Protein AF-A0AAP0HN61-F1 (afdb_monomer_lite)

Sequence (74 aa):
MSAAALAQNLVYHARTKHIELDIHYVRDKVLAGQLGIHHVPTQDQLADIFTKCFPVLGFNIYGTKLVSVWYPYV

Organism: NCBI:txid461633

Structure (mmCIF, N/CA/C/O backbone):
data_AF-A0AAP0HN61-F1
#
_entry.id   AF-A0AAP0HN61-F1
#
loop_
_atom_site.group_PDB
_atom_site.id
_atom_site.type_symbol
_atom_site.label_atom_id
_atom_site.label_alt_id
_atom_site.label_comp_id
_atom_site.label_asym_id
_atom_site.label_entity_id
_atom_site.label_seq_id
_atom_site.pdbx_PDB_ins_code
_atom_site.Cartn_x
_atom_site.Cartn_y
_atom_site.Cartn_z
_atom_site.occupancy
_atom_site.B_i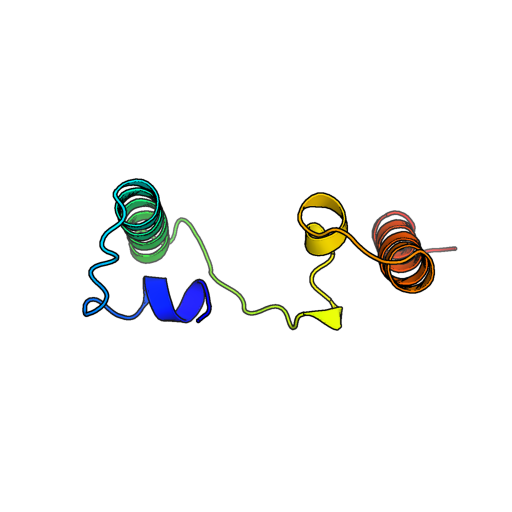so_or_equiv
_atom_site.auth_seq_id
_atom_site.auth_comp_id
_atom_site.auth_asym_id
_atom_site.auth_atom_id
_atom_site.pdbx_PDB_model_num
ATOM 1 N N . MET A 1 1 ? -0.306 -14.412 2.572 1.00 59.31 1 MET A N 1
ATOM 2 C CA . MET A 1 1 ? -1.151 -13.750 3.591 1.00 59.31 1 MET A CA 1
ATOM 3 C C . MET A 1 1 ? -1.420 -12.328 3.122 1.00 59.31 1 MET A C 1
ATOM 5 O O . MET A 1 1 ? -0.470 -11.681 2.709 1.00 59.31 1 MET A O 1
ATOM 9 N N . SER A 1 2 ? -2.676 -11.874 3.105 1.00 74.44 2 SER A N 1
ATOM 10 C CA . SER A 1 2 ? -3.063 -10.533 2.632 1.00 74.44 2 SER A CA 1
ATOM 11 C C . SER A 1 2 ? -3.447 -9.615 3.797 1.00 74.44 2 SER A C 1
ATOM 13 O O . SER A 1 2 ? -3.815 -10.095 4.871 1.00 74.44 2 SER A O 1
ATOM 15 N N . ALA A 1 3 ? -3.417 -8.296 3.578 1.00 75.12 3 ALA A N 1
ATOM 16 C CA . ALA A 1 3 ? -3.846 -7.308 4.573 1.00 75.12 3 ALA A CA 1
ATOM 17 C C . ALA A 1 3 ? -5.315 -7.501 5.005 1.00 75.12 3 ALA A C 1
ATOM 19 O O . ALA A 1 3 ? -5.640 -7.359 6.180 1.00 75.12 3 ALA A O 1
ATOM 20 N N . ALA A 1 4 ? -6.186 -7.918 4.077 1.00 78.69 4 ALA A N 1
ATOM 21 C CA . ALA A 1 4 ? -7.585 -8.240 4.366 1.00 78.69 4 ALA A CA 1
ATOM 22 C C . ALA A 1 4 ? -7.724 -9.395 5.372 1.00 78.69 4 ALA A C 1
ATOM 24 O O . ALA A 1 4 ? -8.473 -9.292 6.342 1.00 78.69 4 ALA A O 1
ATOM 25 N N . ALA A 1 5 ? -6.956 -10.472 5.180 1.00 78.12 5 ALA A N 1
ATOM 26 C CA . ALA A 1 5 ? -6.983 -11.625 6.074 1.00 78.12 5 ALA A CA 1
ATOM 27 C C . ALA A 1 5 ? -6.445 -11.288 7.477 1.00 78.12 5 ALA A C 1
ATOM 29 O O . ALA A 1 5 ? -6.951 -11.819 8.466 1.00 78.12 5 ALA A O 1
ATOM 30 N N . LEU A 1 6 ? -5.452 -10.396 7.564 1.00 74.69 6 LEU A N 1
ATOM 31 C CA . LEU A 1 6 ? -4.890 -9.910 8.829 1.00 74.69 6 LEU A CA 1
ATOM 32 C C . LEU A 1 6 ? -5.859 -9.005 9.596 1.00 74.69 6 LEU A C 1
ATOM 34 O O . LEU A 1 6 ? -6.020 -9.166 10.804 1.00 74.69 6 LEU A O 1
ATOM 38 N N . ALA A 1 7 ? -6.555 -8.101 8.905 1.00 72.06 7 ALA A N 1
ATOM 39 C CA . ALA A 1 7 ? -7.559 -7.247 9.534 1.00 72.06 7 ALA A CA 1
ATOM 40 C C . ALA A 1 7 ? -8.716 -8.073 10.134 1.00 72.06 7 ALA A C 1
ATOM 42 O O . ALA A 1 7 ? -9.206 -7.761 11.222 1.00 72.06 7 ALA A O 1
ATOM 43 N N . GLN A 1 8 ? -9.099 -9.175 9.480 1.00 72.38 8 GLN A N 1
ATOM 44 C CA . GLN A 1 8 ? -10.230 -10.018 9.885 1.00 72.38 8 GLN A CA 1
ATOM 45 C C . GLN A 1 8 ? -9.903 -11.070 10.963 1.00 72.38 8 GLN A C 1
ATOM 47 O 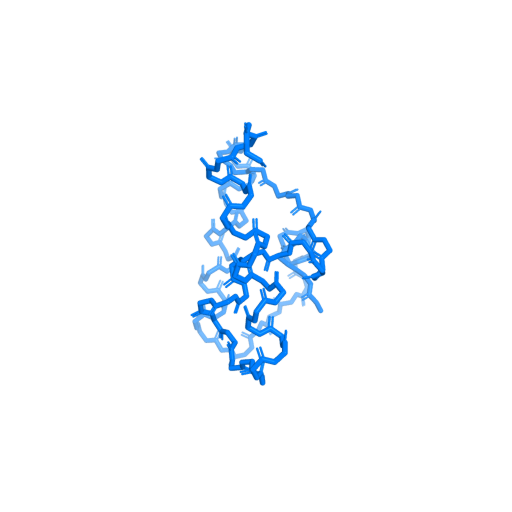O . GLN A 1 8 ? -10.781 -11.403 11.751 1.00 72.38 8 GLN A O 1
ATOM 52 N N . ASN A 1 9 ? -8.666 -11.580 11.054 1.00 66.44 9 ASN A N 1
ATOM 53 C CA . ASN A 1 9 ? -8.331 -12.691 11.963 1.00 66.44 9 ASN A CA 1
ATOM 54 C C . ASN A 1 9 ? -7.510 -12.243 13.183 1.00 66.44 9 ASN A C 1
ATOM 56 O O . ASN A 1 9 ? -6.442 -11.649 13.050 1.00 66.44 9 ASN A O 1
ATOM 60 N N . LEU A 1 10 ? -8.000 -12.534 14.392 1.00 56.19 10 LEU A N 1
ATOM 61 C CA . LEU A 1 10 ? -7.368 -12.174 15.677 1.00 56.19 10 LEU A CA 1
ATOM 62 C C . LEU A 1 10 ? -6.236 -13.127 16.102 1.00 56.19 10 LEU A C 1
ATOM 64 O O . LEU A 1 10 ? -5.486 -12.818 17.020 1.00 56.19 10 LEU A O 1
ATOM 68 N N . VAL A 1 11 ? -6.110 -14.279 15.438 1.00 59.09 11 VAL A N 1
ATOM 69 C CA . VAL A 1 11 ? -5.256 -15.398 15.883 1.00 59.09 11 VAL A CA 1
ATOM 70 C C . VAL A 1 11 ? -3.784 -15.232 15.464 1.00 59.09 11 VAL A C 1
ATOM 72 O O . VAL A 1 11 ? -2.935 -16.041 15.824 1.00 59.09 11 VAL A O 1
ATOM 75 N N . TYR A 1 12 ? -3.440 -14.174 14.724 1.00 59.88 12 TYR A N 1
ATOM 76 C CA . TYR A 1 12 ? -2.059 -13.932 14.309 1.00 59.88 12 TYR A CA 1
ATOM 77 C C . TYR A 1 12 ? -1.324 -13.013 15.289 1.00 59.88 12 TYR A C 1
ATOM 79 O O . TYR A 1 12 ? -1.428 -11.792 15.219 1.00 59.88 12 TYR A O 1
ATOM 87 N N . HIS A 1 13 ? -0.536 -13.615 16.179 1.00 61.78 13 HIS A N 1
ATOM 88 C CA . HIS A 1 13 ? 0.506 -12.923 16.940 1.00 61.78 13 HIS A CA 1
ATOM 89 C C . HIS A 1 13 ? 1.805 -12.973 16.135 1.00 61.78 13 HIS A C 1
ATOM 91 O O . HIS A 1 13 ? 2.539 -13.967 16.149 1.00 61.78 13 HIS A O 1
ATOM 97 N N . ALA A 1 14 ? 2.058 -11.931 15.345 1.00 62.16 14 ALA A N 1
ATOM 98 C CA . ALA A 1 14 ? 3.324 -11.804 14.640 1.00 62.16 14 ALA A CA 1
ATOM 99 C C . ALA A 1 14 ? 4.432 -11.550 15.671 1.00 62.16 14 ALA A C 1
ATOM 101 O O . ALA A 1 14 ? 4.416 -10.537 16.346 1.00 62.16 14 ALA A O 1
ATOM 102 N N . ARG A 1 15 ? 5.441 -12.423 15.781 1.00 66.00 15 ARG A N 1
ATOM 103 C CA . ARG A 1 15 ? 6.561 -12.269 16.741 1.00 66.00 15 ARG A CA 1
ATOM 104 C C . ARG A 1 15 ? 7.535 -11.118 16.406 1.00 66.00 15 ARG A C 1
ATOM 106 O O . ARG A 1 15 ? 8.710 -11.172 16.761 1.00 66.00 15 ARG A O 1
ATOM 113 N N . THR A 1 16 ? 7.074 -10.088 15.699 1.00 70.38 16 THR A N 1
ATOM 114 C CA . THR A 1 16 ? 7.834 -8.896 15.321 1.00 70.38 16 THR A CA 1
ATOM 115 C C . T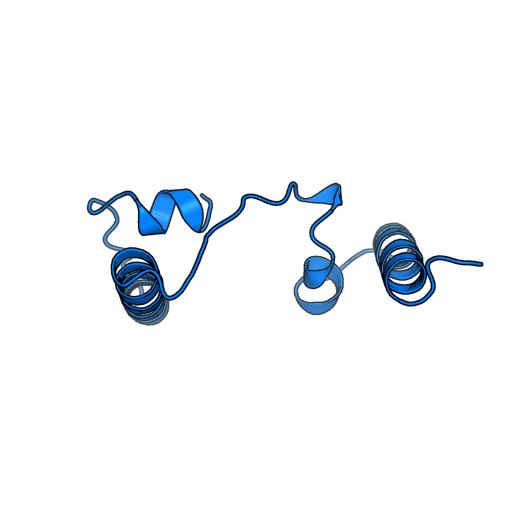HR A 1 16 ? 7.011 -7.645 15.630 1.00 70.38 16 THR A C 1
ATOM 117 O O . THR A 1 16 ? 5.960 -7.399 15.043 1.00 70.38 16 THR A O 1
ATOM 120 N N . LYS A 1 17 ? 7.534 -6.807 16.531 1.00 73.06 17 LYS A N 1
ATOM 121 C CA . LYS A 1 17 ? 6.859 -5.607 17.056 1.00 73.06 17 LYS A CA 1
ATOM 122 C C . LYS A 1 17 ? 6.326 -4.656 15.971 1.00 73.06 17 LYS A C 1
ATOM 124 O O . LYS A 1 17 ? 5.273 -4.054 16.148 1.00 73.06 17 LYS A O 1
ATOM 129 N N . HIS A 1 18 ? 7.050 -4.512 14.858 1.00 69.38 18 HIS A N 1
ATOM 130 C CA . HIS A 1 18 ? 6.642 -3.642 13.748 1.00 69.38 18 HIS A CA 1
ATOM 131 C C . HIS A 1 18 ? 5.357 -4.129 13.069 1.00 69.38 18 HIS A C 1
ATOM 133 O O . HIS A 1 18 ? 4.482 -3.330 12.767 1.00 69.38 18 HIS A O 1
ATOM 139 N N . ILE A 1 19 ? 5.211 -5.445 12.902 1.00 71.88 19 ILE A N 1
ATOM 140 C CA . ILE A 1 19 ? 4.047 -6.032 12.236 1.00 71.88 19 ILE A CA 1
ATOM 141 C C . ILE A 1 19 ? 2.823 -5.988 13.157 1.00 71.88 19 ILE A C 1
ATOM 143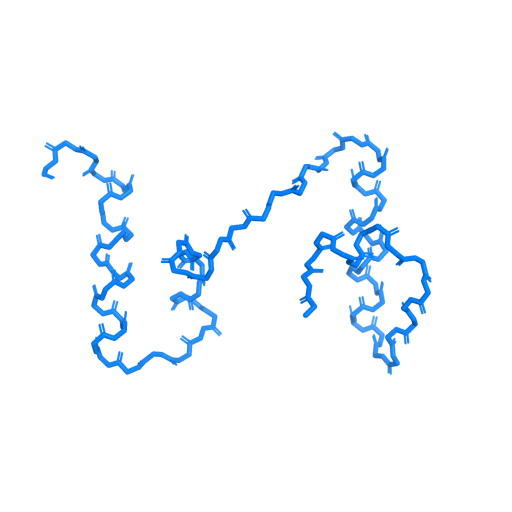 O O . ILE A 1 19 ? 1.723 -5.712 12.690 1.00 71.88 19 ILE A O 1
ATOM 147 N N . GLU A 1 20 ? 2.998 -6.217 14.462 1.00 78.00 20 GLU A N 1
ATOM 148 C CA . GLU A 1 20 ? 1.889 -6.140 15.425 1.00 78.00 20 GLU A CA 1
ATOM 149 C C . GLU A 1 20 ? 1.262 -4.744 15.456 1.00 78.00 20 GLU A C 1
ATOM 151 O O . GLU A 1 20 ? 0.041 -4.616 15.348 1.00 78.00 20 GLU A O 1
ATOM 156 N N . LEU A 1 21 ? 2.085 -3.694 15.550 1.00 81.56 21 LEU A N 1
ATOM 157 C CA . LEU A 1 21 ? 1.592 -2.321 15.660 1.00 81.56 21 LEU A CA 1
ATOM 158 C C . LEU A 1 21 ? 0.820 -1.883 14.404 1.00 81.56 21 LEU A C 1
ATOM 160 O O . LEU A 1 21 ? -0.266 -1.313 14.521 1.00 81.56 21 LEU A O 1
ATOM 164 N N . ASP A 1 22 ? 1.336 -2.214 13.219 1.00 82.06 22 ASP A N 1
ATOM 165 C CA . ASP A 1 22 ? 0.692 -1.888 11.944 1.00 82.06 22 ASP A CA 1
ATOM 166 C C . ASP A 1 22 ? -0.643 -2.633 11.767 1.00 82.06 22 ASP A C 1
ATOM 168 O O . ASP A 1 22 ? -1.630 -2.046 11.318 1.00 82.06 22 ASP A O 1
ATOM 172 N N . ILE A 1 23 ? -0.717 -3.910 12.169 1.00 82.25 23 ILE A N 1
ATOM 173 C CA . ILE A 1 23 ? -1.959 -4.699 12.109 1.00 82.25 23 ILE A CA 1
ATOM 174 C C . ILE A 1 23 ? -3.024 -4.113 13.037 1.00 82.25 23 ILE A C 1
ATOM 176 O O . ILE A 1 23 ? -4.175 -3.968 12.618 1.00 82.25 23 ILE A O 1
ATOM 180 N N . HIS A 1 24 ? -2.662 -3.784 14.281 1.00 84.06 24 HIS A N 1
ATOM 181 C CA . HIS A 1 24 ? -3.594 -3.181 15.234 1.00 84.06 24 HIS A CA 1
ATOM 182 C C . HIS A 1 24 ? -4.122 -1.843 14.716 1.00 84.06 24 HIS A C 1
ATOM 184 O O . HIS A 1 24 ? -5.333 -1.640 14.675 1.00 84.06 24 HIS A O 1
ATOM 190 N N . TYR A 1 25 ? -3.232 -0.985 14.214 1.00 85.31 25 TYR A N 1
ATOM 191 C CA . TYR A 1 25 ? -3.618 0.303 13.648 1.00 85.31 25 TYR A CA 1
ATOM 192 C C . TYR A 1 25 ? -4.586 0.161 12.465 1.00 85.31 25 TYR A C 1
ATOM 194 O O . TYR A 1 25 ? -5.647 0.787 12.447 1.00 85.31 25 TYR A O 1
ATOM 202 N N . VAL A 1 26 ? -4.252 -0.681 11.479 1.00 86.19 26 VAL A N 1
ATOM 203 C CA . VAL A 1 26 ? -5.103 -0.904 10.299 1.00 86.19 26 VAL A CA 1
ATOM 204 C C . VAL A 1 26 ? -6.453 -1.492 10.709 1.00 86.19 26 VAL A C 1
ATOM 206 O O . VAL A 1 26 ? -7.485 -1.039 10.217 1.00 86.19 26 VAL A O 1
ATOM 209 N N . ARG A 1 27 ? -6.476 -2.454 11.638 1.00 85.56 27 ARG A N 1
ATOM 210 C CA . ARG A 1 27 ? -7.719 -3.039 12.157 1.00 85.56 27 ARG A CA 1
ATOM 211 C C . ARG A 1 27 ? -8.611 -1.985 12.804 1.00 85.56 27 ARG A C 1
ATOM 213 O O . ARG A 1 27 ? -9.790 -1.929 12.464 1.00 85.56 27 ARG A O 1
ATOM 220 N N . ASP A 1 28 ? -8.072 -1.160 13.695 1.00 88.75 28 ASP A N 1
ATOM 221 C CA . ASP A 1 28 ? -8.859 -0.151 14.410 1.00 88.75 28 ASP A CA 1
ATOM 222 C C . ASP A 1 28 ? -9.487 0.851 13.434 1.00 88.75 28 ASP A C 1
ATOM 224 O O . ASP A 1 28 ? -10.654 1.219 13.572 1.00 88.75 28 ASP A O 1
ATOM 228 N N . LYS A 1 29 ? -8.753 1.232 12.381 1.00 90.00 29 LYS A N 1
ATOM 229 C CA . LYS A 1 29 ? -9.267 2.098 11.311 1.00 90.00 29 LYS A CA 1
ATOM 230 C C . LYS A 1 29 ? -10.363 1.442 10.478 1.00 90.00 29 LYS A C 1
ATOM 232 O O . LYS A 1 29 ? -11.327 2.117 10.120 1.00 90.00 29 LYS A O 1
ATOM 237 N N . VAL A 1 30 ? -10.245 0.147 10.194 1.00 88.06 30 VAL A N 1
ATOM 238 C CA . VAL A 1 30 ? -11.276 -0.611 9.469 1.00 88.06 30 VAL A CA 1
ATOM 239 C C . VAL A 1 30 ? -12.537 -0.773 10.314 1.00 88.06 30 VAL A C 1
ATOM 241 O O . VAL A 1 30 ? -13.632 -0.514 9.823 1.00 88.06 30 VAL A O 1
ATOM 244 N N . LEU A 1 31 ? -12.399 -1.137 11.593 1.00 87.38 31 LEU A N 1
ATOM 245 C CA . LEU A 1 31 ? -13.528 -1.277 12.522 1.00 87.38 31 LEU A CA 1
ATOM 246 C C . LEU A 1 31 ? -14.239 0.057 12.771 1.00 87.38 31 LEU A C 1
ATOM 248 O O . LEU A 1 31 ? -15.462 0.089 12.872 1.00 87.38 31 LEU A O 1
ATOM 252 N N . ALA A 1 32 ? -13.492 1.161 12.807 1.00 91.19 32 ALA A N 1
ATOM 253 C CA . ALA A 1 32 ? -14.048 2.509 12.886 1.00 91.19 32 ALA A CA 1
ATOM 254 C C . ALA A 1 32 ? -14.708 2.985 11.574 1.00 91.19 32 ALA A C 1
ATOM 256 O O . ALA A 1 32 ? -15.183 4.118 11.515 1.00 91.19 32 ALA A O 1
ATOM 257 N N . GLY A 1 33 ? -14.698 2.174 10.507 1.00 89.88 33 GLY A N 1
ATOM 258 C CA . GLY A 1 33 ? -15.228 2.537 9.189 1.00 89.88 33 GLY A CA 1
ATOM 259 C C . GLY A 1 33 ? -14.423 3.621 8.464 1.00 89.88 33 GLY A C 1
ATOM 260 O O . GLY A 1 33 ? -14.877 4.159 7.460 1.00 89.88 33 GLY A O 1
ATOM 261 N N . GLN A 1 34 ? -13.230 3.956 8.962 1.00 92.06 34 GLN A N 1
ATOM 262 C CA . GLN A 1 34 ? -12.351 4.985 8.398 1.00 92.06 34 GLN A CA 1
ATOM 263 C C . GLN A 1 34 ? -11.485 4.449 7.252 1.00 92.06 34 GLN A C 1
ATOM 265 O O . GLN A 1 34 ? -10.897 5.233 6.510 1.00 92.06 34 GLN A O 1
ATOM 270 N N . LEU A 1 35 ? -11.379 3.124 7.122 1.00 88.62 35 LEU A N 1
ATOM 271 C CA . LEU A 1 35 ? -10.571 2.457 6.109 1.00 88.62 35 LEU A CA 1
ATOM 272 C C . LEU A 1 35 ? -11.326 1.260 5.516 1.00 88.62 35 LEU A C 1
ATOM 274 O O . LEU A 1 35 ? -11.744 0.360 6.240 1.00 88.62 35 LEU A O 1
ATOM 278 N N . GLY A 1 36 ? -11.466 1.230 4.191 1.00 88.06 36 GLY A N 1
ATOM 279 C CA . GLY A 1 36 ? -11.968 0.074 3.446 1.00 88.06 36 GLY A CA 1
ATOM 280 C C . GLY A 1 36 ? -10.811 -0.746 2.881 1.00 88.06 36 GLY A C 1
ATOM 281 O O . GLY A 1 36 ? -9.880 -0.185 2.306 1.00 88.06 36 GLY A O 1
ATOM 282 N N . ILE A 1 37 ? -10.855 -2.071 3.033 1.00 85.94 37 ILE A N 1
ATOM 283 C CA . ILE A 1 37 ? -9.856 -2.964 2.435 1.00 85.94 37 ILE A CA 1
ATOM 284 C C . ILE A 1 37 ? -10.446 -3.619 1.191 1.00 85.94 37 ILE A C 1
ATOM 286 O O . ILE A 1 37 ? -11.441 -4.337 1.269 1.00 85.94 37 ILE A O 1
ATOM 290 N N . HIS A 1 38 ? -9.765 -3.439 0.062 1.00 88.31 38 HIS A N 1
ATOM 291 C CA . HIS A 1 38 ? -10.074 -4.107 -1.196 1.00 88.31 38 HIS A CA 1
ATOM 292 C C . HIS A 1 38 ? -8.876 -4.939 -1.639 1.00 88.31 38 HIS A C 1
ATOM 294 O O . HIS A 1 38 ? -7.731 -4.491 -1.584 1.00 88.31 38 HIS A O 1
ATOM 300 N N . HIS A 1 39 ? -9.137 -6.174 -2.061 1.00 87.75 39 HIS A N 1
ATOM 301 C CA . HIS A 1 39 ? -8.096 -7.020 -2.623 1.00 87.75 39 HIS A CA 1
ATOM 302 C C . HIS A 1 39 ? -7.791 -6.584 -4.059 1.00 87.75 39 HIS A C 1
ATOM 304 O O . HIS A 1 39 ? -8.692 -6.551 -4.896 1.00 87.75 39 HIS A O 1
ATOM 310 N N . VAL A 1 40 ? -6.516 -6.318 -4.340 1.00 88.56 40 VAL A N 1
ATOM 311 C CA . VAL A 1 40 ? -6.008 -6.054 -5.690 1.00 88.56 40 VAL A CA 1
ATOM 312 C C . VAL A 1 40 ? -5.130 -7.238 -6.100 1.00 88.56 40 VAL A C 1
ATOM 314 O O . VAL A 1 40 ? -4.218 -7.594 -5.348 1.00 88.56 40 VAL A O 1
ATOM 317 N N . PRO A 1 41 ? -5.392 -7.892 -7.245 1.00 89.25 41 PRO A N 1
ATOM 318 C CA . PRO A 1 41 ? -4.525 -8.957 -7.735 1.00 89.25 41 PRO A CA 1
ATOM 319 C C . PRO A 1 41 ? -3.134 -8.399 -8.059 1.00 89.25 41 PRO A C 1
ATOM 321 O O . PRO A 1 41 ? -2.997 -7.267 -8.512 1.00 89.25 41 PRO A O 1
ATOM 324 N N . THR A 1 42 ? -2.085 -9.207 -7.878 1.00 84.94 42 THR A N 1
ATOM 325 C CA . THR A 1 42 ? -0.684 -8.770 -8.048 1.00 84.94 42 THR A CA 1
ATOM 326 C C . THR A 1 42 ? -0.407 -8.125 -9.405 1.00 84.94 42 THR A C 1
ATOM 328 O O . THR A 1 42 ? 0.359 -7.173 -9.486 1.00 84.94 42 THR A O 1
ATOM 331 N N . GLN A 1 43 ? -1.060 -8.599 -10.469 1.00 84.06 43 GLN A N 1
ATOM 332 C CA . GLN A 1 43 ? -0.889 -8.043 -11.813 1.00 84.06 43 GLN A CA 1
ATOM 333 C C . GLN A 1 43 ? -1.328 -6.574 -11.911 1.00 84.06 43 GLN A C 1
ATOM 335 O O . GLN A 1 43 ? -0.807 -5.851 -12.760 1.00 84.06 43 GLN A O 1
ATOM 340 N N . ASP A 1 44 ? -2.233 -6.129 -11.041 1.00 85.50 44 ASP A N 1
ATOM 341 C CA . ASP A 1 44 ? -2.800 -4.777 -11.037 1.00 85.50 44 ASP A CA 1
ATOM 342 C C . ASP A 1 44 ? -2.313 -3.940 -9.844 1.00 85.50 44 ASP A C 1
ATOM 344 O O . ASP A 1 44 ? -2.694 -2.781 -9.676 1.00 85.50 44 ASP A O 1
ATOM 348 N N . GLN A 1 45 ? -1.415 -4.493 -9.024 1.00 88.31 45 GLN A N 1
ATOM 349 C CA . GLN A 1 45 ? -0.827 -3.810 -7.880 1.00 88.31 45 GLN A CA 1
ATOM 350 C C . GLN A 1 45 ? 0.325 -2.894 -8.322 1.00 88.31 45 GLN A C 1
ATOM 352 O O . GLN A 1 45 ? 1.501 -3.199 -8.141 1.00 88.31 45 GLN A O 1
ATOM 357 N N . LEU A 1 46 ? -0.010 -1.725 -8.876 1.00 87.50 46 LEU A N 1
ATOM 358 C CA . LEU A 1 46 ? 0.969 -0.748 -9.384 1.00 87.50 46 LEU A CA 1
ATOM 359 C C . LEU A 1 46 ? 2.016 -0.304 -8.355 1.00 87.50 46 LEU A C 1
ATOM 361 O O . LEU A 1 46 ? 3.147 -0.007 -8.728 1.00 87.50 46 LEU A O 1
ATOM 365 N N . ALA A 1 47 ? 1.672 -0.301 -7.064 1.00 87.38 47 ALA A N 1
ATOM 366 C CA . ALA A 1 47 ? 2.592 0.043 -5.977 1.00 87.38 47 ALA A CA 1
ATOM 367 C C . ALA A 1 47 ? 3.817 -0.887 -5.891 1.00 87.38 47 ALA A C 1
ATOM 369 O O . ALA A 1 47 ? 4.835 -0.522 -5.296 1.00 87.38 47 ALA A O 1
ATOM 370 N N . ASP A 1 48 ? 3.749 -2.071 -6.502 1.00 88.94 48 ASP A N 1
ATOM 371 C CA . ASP A 1 48 ? 4.872 -2.996 -6.540 1.00 88.94 48 ASP A CA 1
ATOM 372 C C . ASP A 1 48 ? 6.100 -2.376 -7.221 1.00 88.94 48 ASP A C 1
ATOM 374 O O . ASP A 1 48 ? 7.218 -2.677 -6.807 1.00 88.94 48 ASP A O 1
ATOM 378 N N . ILE A 1 49 ? 5.928 -1.472 -8.201 1.00 88.50 49 ILE A N 1
ATOM 379 C CA . ILE A 1 49 ? 7.056 -0.822 -8.901 1.00 88.50 49 ILE A CA 1
ATOM 380 C C . ILE A 1 49 ? 7.969 -0.036 -7.947 1.00 88.50 49 ILE A C 1
ATOM 382 O O . ILE A 1 49 ? 9.159 0.108 -8.210 1.00 88.50 49 ILE A O 1
ATOM 386 N N . PHE A 1 50 ? 7.421 0.443 -6.825 1.00 86.75 50 PHE A N 1
ATOM 387 C CA . PHE A 1 50 ? 8.144 1.226 -5.822 1.00 86.75 50 PHE A CA 1
ATOM 388 C C . PHE A 1 50 ? 8.685 0.383 -4.663 1.00 86.75 50 PHE A C 1
ATOM 390 O O . PHE A 1 50 ? 9.480 0.878 -3.870 1.00 86.75 50 PHE A O 1
ATOM 397 N N . THR A 1 51 ? 8.240 -0.868 -4.528 1.00 87.75 51 THR A N 1
ATOM 398 C CA . THR A 1 51 ? 8.533 -1.712 -3.355 1.00 87.75 51 THR A CA 1
ATOM 399 C C . THR A 1 51 ? 9.284 -2.995 -3.699 1.00 87.75 51 THR A C 1
ATOM 401 O O . THR A 1 51 ? 9.862 -3.616 -2.808 1.00 87.75 51 THR A O 1
ATOM 404 N N . LYS A 1 52 ? 9.312 -3.397 -4.976 1.00 84.31 52 LYS A N 1
ATOM 405 C CA . LYS A 1 52 ? 9.971 -4.616 -5.456 1.00 84.31 52 LYS A CA 1
ATOM 406 C C . LYS A 1 52 ? 11.029 -4.296 -6.506 1.00 84.31 52 LYS A C 1
ATOM 408 O O . LYS A 1 52 ? 10.840 -3.449 -7.374 1.00 84.31 52 LYS A O 1
ATOM 413 N N . CYS A 1 53 ? 12.124 -5.051 -6.475 1.00 85.12 53 CYS A N 1
ATOM 414 C CA . CYS A 1 53 ? 13.100 -5.052 -7.557 1.00 85.12 53 CYS A CA 1
ATOM 415 C C . CYS A 1 53 ? 12.546 -5.865 -8.733 1.00 85.12 53 CYS A C 1
ATOM 417 O O . CYS A 1 53 ? 12.346 -7.074 -8.607 1.00 85.12 53 CYS A O 1
ATOM 419 N N . PHE A 1 54 ? 12.324 -5.219 -9.877 1.00 83.31 54 PHE A N 1
ATOM 420 C CA . PHE A 1 54 ? 11.885 -5.892 -11.097 1.00 83.31 54 PHE A CA 1
ATOM 421 C C . PHE A 1 54 ? 13.016 -6.012 -12.123 1.00 83.31 54 PHE A C 1
ATOM 423 O O . PHE A 1 54 ? 13.788 -5.068 -12.295 1.00 83.31 54 PHE A O 1
ATOM 430 N N . PRO A 1 55 ? 13.094 -7.129 -12.870 1.00 84.81 55 PRO A N 1
ATOM 431 C CA . PRO A 1 55 ? 13.864 -7.161 -14.106 1.00 84.81 55 PRO A CA 1
ATOM 432 C C . PRO A 1 55 ? 13.249 -6.192 -15.128 1.00 84.81 55 PRO A C 1
ATOM 434 O O . PRO A 1 55 ? 12.056 -5.890 -15.063 1.00 84.81 55 PRO A O 1
ATOM 437 N N . VAL A 1 56 ? 14.050 -5.735 -16.095 1.00 80.81 56 VAL A N 1
ATOM 438 C CA . VAL A 1 56 ? 13.687 -4.673 -17.062 1.00 80.81 56 VAL A CA 1
ATOM 439 C C . VAL A 1 56 ? 12.317 -4.901 -17.718 1.00 80.81 56 VAL A C 1
ATOM 441 O O . VAL A 1 56 ? 11.520 -3.973 -17.828 1.00 80.81 56 VAL A O 1
ATOM 444 N N . LEU A 1 57 ? 11.999 -6.147 -18.084 1.00 78.88 57 LEU A N 1
ATOM 445 C CA . LEU A 1 57 ? 10.698 -6.507 -18.660 1.00 78.88 57 LEU A CA 1
ATOM 446 C C . LEU A 1 57 ? 9.528 -6.254 -17.696 1.00 78.88 57 LEU A C 1
ATOM 448 O O . LEU A 1 57 ? 8.509 -5.705 -18.103 1.00 78.88 57 LEU A O 1
ATOM 452 N N . GLY A 1 58 ? 9.681 -6.612 -16.418 1.00 78.12 58 GLY A N 1
ATOM 453 C CA . GLY A 1 58 ? 8.671 -6.346 -15.393 1.00 78.12 58 GLY A CA 1
ATOM 454 C C . GLY A 1 58 ? 8.501 -4.849 -15.153 1.00 78.12 58 GLY A C 1
ATOM 455 O O . GLY A 1 58 ? 7.377 -4.355 -15.146 1.00 78.12 58 GL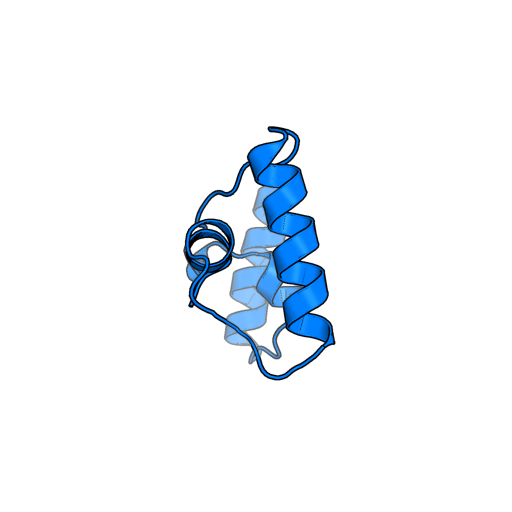Y A O 1
ATOM 456 N N . PHE A 1 59 ? 9.609 -4.111 -15.051 1.00 80.75 59 PHE A N 1
ATOM 457 C CA . PHE A 1 59 ? 9.579 -2.660 -14.869 1.00 80.75 59 PHE A CA 1
ATOM 458 C C . PHE A 1 59 ? 8.840 -1.948 -16.013 1.00 80.75 59 PHE A C 1
ATOM 460 O O . PHE A 1 59 ? 7.998 -1.094 -15.751 1.00 80.75 59 PHE A O 1
ATOM 467 N N . ASN A 1 60 ? 9.069 -2.348 -17.268 1.00 82.88 60 ASN A N 1
ATOM 468 C CA . ASN A 1 60 ? 8.391 -1.758 -18.429 1.00 82.88 60 ASN A CA 1
ATOM 469 C C . ASN A 1 60 ? 6.873 -2.012 -18.425 1.00 82.88 60 ASN A C 1
ATOM 471 O O . ASN A 1 60 ? 6.095 -1.118 -18.761 1.00 82.88 60 ASN A O 1
ATOM 475 N N . ILE A 1 61 ? 6.428 -3.204 -18.015 1.00 83.00 61 ILE A N 1
ATOM 476 C CA . ILE A 1 61 ? 4.996 -3.533 -17.926 1.00 83.00 61 ILE A CA 1
ATOM 477 C C . ILE A 1 61 ? 4.317 -2.692 -16.837 1.00 83.00 61 ILE A C 1
ATOM 479 O O . ILE A 1 61 ? 3.282 -2.080 -17.088 1.00 83.00 61 ILE A O 1
ATOM 483 N N . TYR A 1 62 ? 4.896 -2.608 -15.637 1.00 84.31 62 TYR A N 1
ATOM 484 C CA . TYR A 1 62 ? 4.319 -1.778 -14.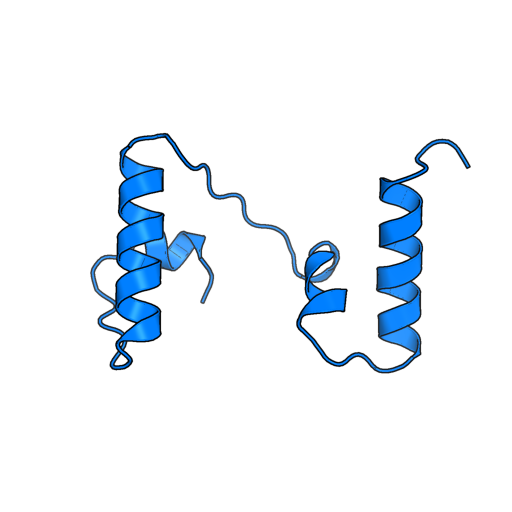573 1.00 84.31 62 TYR A CA 1
ATOM 485 C C . TYR A 1 62 ? 4.423 -0.278 -14.887 1.00 84.31 62 TYR A C 1
ATOM 487 O O . TYR A 1 62 ? 3.499 0.471 -14.578 1.00 84.31 62 TYR A O 1
ATOM 495 N N . GLY A 1 63 ? 5.498 0.158 -15.551 1.00 82.81 63 GLY A N 1
ATOM 496 C CA . GLY A 1 63 ? 5.694 1.544 -15.974 1.00 82.81 63 GLY A CA 1
ATOM 497 C C . GLY A 1 63 ? 4.671 1.995 -17.018 1.00 82.81 63 GLY A C 1
ATOM 498 O O . GLY A 1 63 ? 4.064 3.052 -16.865 1.00 82.81 63 GLY A O 1
ATOM 499 N N . THR A 1 64 ? 4.407 1.173 -18.037 1.00 83.44 64 THR A N 1
ATOM 500 C CA . THR A 1 64 ? 3.368 1.460 -19.046 1.00 83.44 64 THR A CA 1
ATOM 501 C C . THR A 1 64 ? 1.972 1.494 -18.430 1.00 83.44 64 THR A C 1
ATOM 503 O O . THR A 1 64 ? 1.215 2.431 -18.690 1.00 83.44 64 THR A O 1
ATOM 506 N N . LYS A 1 65 ? 1.649 0.546 -17.536 1.00 85.12 65 LYS A N 1
ATOM 507 C CA . LYS A 1 65 ? 0.386 0.587 -16.788 1.00 85.12 65 LYS A CA 1
ATOM 508 C C . LYS A 1 65 ? 0.262 1.861 -15.944 1.00 85.12 65 LYS A C 1
ATOM 510 O O . LYS A 1 65 ? -0.794 2.489 -15.955 1.00 85.12 65 LYS A O 1
ATOM 515 N N . LEU A 1 66 ? 1.324 2.288 -15.260 1.00 85.81 66 LEU A N 1
ATOM 516 C CA . LEU A 1 66 ? 1.309 3.517 -14.463 1.00 85.81 66 LEU A CA 1
ATOM 517 C C . LEU A 1 66 ? 1.001 4.745 -15.332 1.00 85.81 66 LEU A C 1
ATOM 519 O O . LEU A 1 66 ? 0.144 5.542 -14.962 1.00 85.81 66 LEU A O 1
ATOM 523 N N . VAL A 1 67 ? 1.627 4.870 -16.506 1.00 84.31 67 VAL A N 1
ATOM 524 C CA . VAL A 1 67 ? 1.352 5.979 -17.439 1.00 84.31 67 VAL A CA 1
ATOM 525 C C . VAL A 1 67 ? -0.105 5.973 -17.912 1.00 84.31 67 VAL A C 1
ATOM 527 O O . VAL A 1 67 ? -0.735 7.027 -17.905 1.00 84.31 67 VAL A O 1
ATOM 530 N N . SER A 1 68 ? -0.670 4.804 -18.239 1.00 83.00 68 SER A N 1
ATOM 531 C CA . SER A 1 68 ? -2.072 4.697 -18.684 1.00 83.00 68 SER A CA 1
ATOM 532 C C . SER A 1 68 ? -3.096 5.112 -17.621 1.00 83.00 68 SER A C 1
ATOM 534 O O . SER A 1 68 ? -4.142 5.661 -17.954 1.00 83.00 68 SER A O 1
ATOM 536 N N . VAL A 1 69 ? -2.789 4.915 -16.333 1.00 82.31 69 VAL A N 1
ATOM 537 C CA . VAL A 1 69 ? -3.652 5.385 -15.236 1.00 82.31 69 VAL A CA 1
ATOM 538 C C . VAL A 1 69 ? -3.640 6.910 -15.132 1.00 82.31 69 VAL A C 1
ATOM 540 O O . VAL A 1 69 ? -4.668 7.514 -14.837 1.00 82.31 69 VAL A O 1
ATOM 543 N N . TRP A 1 70 ? -2.491 7.538 -15.383 1.00 77.69 70 TRP A N 1
ATOM 544 C CA . TRP A 1 70 ? -2.342 8.992 -15.313 1.00 77.69 70 TRP A CA 1
ATOM 545 C C . TRP A 1 70 ? -2.840 9.719 -16.568 1.00 77.69 70 TRP A C 1
ATOM 547 O O . TRP A 1 70 ? -3.288 10.859 -16.468 1.00 77.69 70 TRP A O 1
ATOM 557 N N . TYR A 1 71 ? -2.812 9.062 -17.729 1.00 82.25 71 TYR A N 1
ATOM 558 C CA . TYR A 1 71 ? -3.273 9.612 -19.005 1.00 82.25 71 TYR A CA 1
ATOM 559 C C . TYR A 1 71 ? -4.226 8.635 -19.711 1.00 82.25 71 TYR A C 1
ATOM 561 O O . TYR A 1 71 ? -3.822 7.956 -20.650 1.00 82.25 71 TYR A O 1
ATOM 569 N N . PRO A 1 72 ? -5.506 8.569 -19.303 1.00 73.12 72 PRO A N 1
ATOM 570 C CA . PRO A 1 72 ? -6.456 7.576 -19.817 1.00 73.12 72 PRO A CA 1
ATOM 571 C C . PRO A 1 72 ? -6.977 7.847 -21.244 1.00 73.12 72 PRO A C 1
ATOM 573 O O . PRO A 1 72 ? -7.808 7.089 -21.735 1.00 73.12 72 PRO A O 1
ATOM 576 N N . TYR A 1 73 ? -6.533 8.926 -21.899 1.00 73.75 73 TYR A N 1
ATOM 577 C CA . TYR A 1 73 ? -7.030 9.380 -23.210 1.00 73.75 73 TYR A CA 1
ATOM 578 C C . TYR A 1 73 ? -5.946 9.436 -24.304 1.00 73.75 73 TYR A C 1
ATOM 580 O O . TYR A 1 73 ? -6.143 10.111 -25.315 1.00 73.75 73 TYR A O 1
ATOM 588 N N . VAL A 1 74 ? -4.810 8.761 -24.101 1.00 58.41 74 VAL A N 1
ATOM 589 C CA . VAL A 1 74 ? -3.764 8.552 -25.121 1.00 58.41 74 VAL A CA 1
ATOM 590 C C . VAL A 1 74 ? -3.697 7.076 -25.478 1.00 58.41 74 VAL A C 1
ATOM 592 O O . VAL A 1 74 ? -3.764 6.252 -24.539 1.00 58.41 74 VAL A O 1
#

Foldseek 3Di:
DDLVVLLPDPPDDDPDPVVVVVSVVQNVCVVVVNDDDDDDPPLLPLCCLVVDDDDPVVNVSSVVVVVCVVPVPD

Secondary structure (DSSP, 8-state):
--HHHHHH-TT---SSHHHHHHHHHHHHHHHTTS-------GGG-TTHHHHS---HHHHHHHHHHHHHHH-TT-

pLDDT: mean 80.24, std 8.97, range [56.19, 92.06]

Radius of gyration: 16.08 Å; chains: 1; bounding box: 29×25×42 Å